Protein AF-A0A969U781-F1 (afdb_monomer_lite)

Structure (mmCIF, N/CA/C/O backbone):
data_AF-A0A969U781-F1
#
_entry.id   AF-A0A969U781-F1
#
loop_
_atom_site.group_PDB
_atom_site.id
_atom_site.type_symbol
_atom_site.label_atom_id
_atom_site.label_alt_id
_atom_site.label_comp_id
_atom_site.label_asym_id
_atom_site.label_entity_id
_atom_site.label_seq_id
_atom_site.pdbx_PDB_ins_code
_atom_site.Cartn_x
_atom_site.Cartn_y
_atom_site.Cartn_z
_atom_site.occupancy
_atom_site.B_iso_or_equiv
_atom_site.auth_seq_id
_atom_site.auth_comp_id
_atom_site.auth_asym_id
_atom_site.auth_atom_id
_atom_site.pdbx_PDB_model_num
ATOM 1 N N . MET A 1 1 ? 10.958 -5.956 13.898 1.00 68.81 1 MET A N 1
ATOM 2 C CA . MET A 1 1 ? 10.364 -6.323 12.586 1.00 68.81 1 MET A CA 1
ATOM 3 C C . MET A 1 1 ? 9.211 -5.415 12.173 1.00 68.81 1 MET A C 1
ATOM 5 O O . MET A 1 1 ? 9.336 -4.796 11.129 1.00 68.81 1 MET A O 1
ATOM 9 N N . LYS A 1 2 ? 8.145 -5.254 12.978 1.00 84.44 2 LYS A N 1
ATOM 10 C CA . LYS A 1 2 ? 7.013 -4.346 12.673 1.00 84.44 2 LYS A CA 1
ATOM 11 C C . LYS A 1 2 ? 7.457 -2.948 12.215 1.00 84.44 2 LYS A C 1
ATOM 13 O O . LYS A 1 2 ? 7.058 -2.512 11.149 1.00 84.44 2 LYS A O 1
ATOM 18 N N . GLN A 1 3 ? 8.368 -2.315 12.956 1.00 88.31 3 GLN A N 1
ATOM 19 C CA . GLN A 1 3 ? 8.895 -0.983 12.632 1.00 88.31 3 GLN A CA 1
ATOM 20 C C . GLN A 1 3 ? 9.624 -0.900 11.277 1.00 88.31 3 GLN A C 1
ATOM 22 O O . GLN A 1 3 ? 9.548 0.128 10.620 1.00 88.31 3 GLN A O 1
ATOM 27 N N . LEU A 1 4 ? 10.279 -1.980 10.828 1.00 90.00 4 LEU A N 1
ATOM 28 C CA . LEU A 1 4 ? 10.967 -2.036 9.525 1.00 90.00 4 LEU A CA 1
ATOM 29 C C . LEU A 1 4 ? 9.991 -2.184 8.345 1.00 90.00 4 LEU A C 1
ATOM 31 O O . LEU A 1 4 ? 10.346 -1.917 7.196 1.00 90.00 4 LEU A O 1
ATOM 35 N N . LEU A 1 5 ? 8.776 -2.658 8.628 1.00 94.19 5 LEU A N 1
ATOM 36 C CA . LEU A 1 5 ? 7.710 -2.861 7.651 1.00 94.19 5 LEU A CA 1
ATOM 37 C C . LEU A 1 5 ? 6.679 -1.729 7.664 1.00 94.19 5 LEU A C 1
ATOM 39 O O . LEU A 1 5 ? 5.893 -1.629 6.727 1.00 94.19 5 LEU A O 1
ATOM 43 N N . THR A 1 6 ? 6.684 -0.870 8.687 1.00 95.56 6 THR A N 1
ATOM 44 C CA . THR A 1 6 ? 5.800 0.294 8.753 1.00 95.56 6 THR A CA 1
ATOM 45 C C . THR A 1 6 ? 6.117 1.270 7.623 1.00 95.56 6 THR A C 1
ATOM 47 O O . THR A 1 6 ? 7.254 1.715 7.464 1.00 95.56 6 THR A O 1
ATOM 50 N N . ARG A 1 7 ? 5.091 1.636 6.859 1.00 94.62 7 ARG A N 1
ATOM 51 C CA . ARG A 1 7 ? 5.128 2.651 5.809 1.00 94.62 7 ARG A CA 1
ATOM 52 C C . ARG A 1 7 ? 4.236 3.804 6.224 1.00 94.62 7 ARG A C 1
ATOM 54 O O . ARG A 1 7 ? 3.036 3.611 6.404 1.00 94.62 7 ARG A O 1
ATOM 61 N N . ASN A 1 8 ? 4.832 4.982 6.365 1.00 93.88 8 ASN A N 1
ATOM 62 C CA . ASN A 1 8 ? 4.081 6.220 6.507 1.00 93.88 8 ASN A CA 1
ATOM 63 C C . ASN A 1 8 ? 3.572 6.619 5.127 1.00 93.88 8 ASN A C 1
ATOM 65 O O . ASN A 1 8 ? 4.364 6.930 4.242 1.00 93.88 8 ASN A O 1
ATOM 69 N N . ILE A 1 9 ? 2.254 6.570 4.959 1.00 94.81 9 ILE A N 1
ATOM 70 C CA . ILE A 1 9 ? 1.585 6.826 3.680 1.00 94.81 9 ILE A CA 1
ATOM 71 C C . ILE A 1 9 ? 1.086 8.270 3.574 1.00 94.81 9 ILE A C 1
ATOM 73 O O . ILE A 1 9 ? 0.375 8.611 2.635 1.00 94.81 9 ILE A O 1
ATOM 77 N N . SER A 1 10 ? 1.464 9.146 4.512 1.00 92.88 10 SER A N 1
ATOM 78 C CA . SER A 1 10 ? 1.187 10.574 4.397 1.00 92.88 10 SER A CA 1
ATOM 79 C C . SER A 1 10 ? 1.875 11.140 3.150 1.00 92.88 10 SER A C 1
ATOM 81 O O . SER A 1 10 ? 3.110 11.069 3.066 1.00 92.88 10 SER A O 1
ATOM 83 N N . PRO A 1 11 ? 1.132 11.778 2.224 1.00 91.44 11 PRO A N 1
ATOM 84 C CA . PRO A 1 11 ? 1.701 12.411 1.035 1.00 91.44 11 PRO A CA 1
ATOM 85 C C . PRO A 1 11 ? 2.833 13.393 1.355 1.00 91.44 11 PRO A C 1
ATOM 87 O O . PRO A 1 11 ? 3.799 13.517 0.607 1.00 91.44 11 PRO A O 1
ATOM 90 N N . SER A 1 12 ? 2.735 14.085 2.497 1.00 91.88 12 SER A N 1
ATOM 91 C CA . SER A 1 12 ? 3.729 15.063 2.950 1.00 91.88 12 SER A CA 1
ATOM 92 C C . SER A 1 12 ? 5.040 14.437 3.435 1.00 91.88 12 SER A C 1
ATOM 94 O O . SER A 1 12 ? 6.030 15.161 3.575 1.00 91.88 12 SER A O 1
ATOM 96 N N . PHE A 1 13 ? 5.045 13.124 3.687 1.00 91.44 13 PHE A N 1
ATOM 97 C CA . PHE A 1 13 ? 6.194 12.356 4.148 1.00 91.44 13 PHE A CA 1
ATOM 98 C C . PHE A 1 13 ? 6.801 11.516 3.022 1.00 91.44 13 PHE A C 1
ATOM 100 O O . PHE A 1 13 ? 7.972 11.716 2.695 1.00 91.44 13 PHE A O 1
ATOM 107 N N . TRP A 1 14 ? 6.033 10.596 2.421 1.00 90.62 14 TRP A N 1
ATOM 108 C CA . TRP A 1 14 ? 6.605 9.576 1.531 1.00 90.62 14 TRP A CA 1
ATOM 109 C C . TRP A 1 14 ? 7.117 10.154 0.211 1.00 90.62 14 TRP A C 1
ATOM 111 O O . TRP A 1 14 ? 8.133 9.681 -0.288 1.00 90.62 14 TRP A O 1
ATOM 121 N N . ARG A 1 15 ? 6.494 11.225 -0.303 1.00 90.94 15 ARG A N 1
ATOM 122 C CA . ARG A 1 15 ? 6.931 11.923 -1.530 1.00 90.94 15 ARG A CA 1
ATOM 123 C C . ARG A 1 15 ? 8.241 12.692 -1.361 1.00 90.94 15 ARG A C 1
ATOM 125 O O . ARG A 1 15 ? 8.844 13.100 -2.343 1.00 90.94 15 ARG A O 1
ATOM 132 N N . LYS A 1 16 ? 8.662 12.926 -0.114 1.00 88.94 16 LYS A N 1
ATOM 133 C CA . LYS A 1 16 ? 9.945 13.560 0.223 1.00 88.94 16 LYS A CA 1
ATOM 134 C C . LYS A 1 16 ? 11.031 12.542 0.546 1.00 88.94 16 LYS A C 1
ATOM 136 O O . LYS A 1 16 ? 12.173 12.938 0.759 1.00 88.94 16 LYS A O 1
ATOM 141 N N . GLN A 1 17 ? 10.680 11.259 0.655 1.00 81.75 17 GLN A N 1
ATOM 142 C CA . GLN A 1 17 ? 11.682 10.235 0.892 1.00 81.75 17 GLN A CA 1
ATOM 143 C C . GLN A 1 17 ? 12.445 10.008 -0.411 1.00 81.75 17 GLN A C 1
ATOM 145 O O . GLN A 1 17 ? 11.804 9.831 -1.450 1.00 81.75 17 GLN A O 1
ATOM 150 N N . PRO A 1 18 ? 13.787 10.004 -0.380 1.00 69.50 18 PRO A N 1
ATOM 151 C CA . PRO A 1 18 ? 14.536 9.537 -1.531 1.00 69.50 18 PRO A CA 1
ATOM 152 C C . PRO A 1 18 ? 14.101 8.093 -1.827 1.00 69.50 18 PRO A C 1
ATOM 154 O O . PRO A 1 18 ? 13.891 7.324 -0.877 1.00 69.50 18 PRO A O 1
ATOM 157 N N . PRO A 1 19 ? 13.940 7.706 -3.103 1.0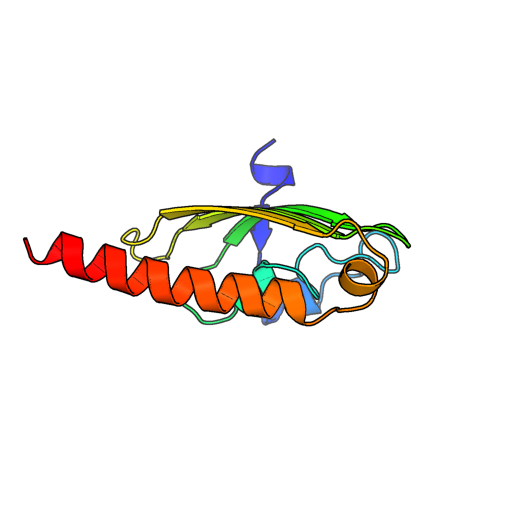0 63.91 19 PRO A N 1
ATOM 158 C CA . PRO A 1 19 ? 13.738 6.305 -3.443 1.00 63.91 19 PRO A CA 1
ATOM 159 C C . PRO A 1 19 ? 14.882 5.489 -2.821 1.00 63.91 19 PRO A C 1
ATOM 161 O O . PRO A 1 19 ? 16.056 5.856 -2.911 1.00 63.91 19 PRO A O 1
ATOM 164 N N . ASN A 1 20 ? 14.532 4.427 -2.097 1.00 54.62 20 ASN A N 1
ATOM 165 C CA . ASN A 1 20 ? 15.471 3.609 -1.339 1.00 54.62 20 ASN A CA 1
ATOM 166 C C . ASN A 1 20 ? 15.240 2.116 -1.645 1.00 54.62 20 ASN A C 1
ATOM 168 O O . ASN A 1 20 ? 14.345 1.518 -1.031 1.00 54.62 20 ASN A O 1
ATOM 172 N N . PRO A 1 21 ? 16.035 1.477 -2.540 1.00 60.84 21 PRO A N 1
ATOM 173 C CA . PRO A 1 21 ? 17.121 2.005 -3.403 1.00 60.84 21 PRO A CA 1
ATOM 174 C C . PRO A 1 21 ? 16.650 3.017 -4.466 1.00 60.84 21 PRO A C 1
ATOM 176 O O . PRO A 1 21 ? 15.453 3.229 -4.585 1.00 60.84 21 PRO A O 1
ATOM 179 N N . ILE A 1 22 ? 17.582 3.601 -5.239 1.00 62.69 22 ILE A N 1
ATOM 180 C CA . ILE A 1 22 ? 17.434 4.764 -6.156 1.00 62.69 22 ILE A CA 1
ATOM 181 C C . ILE A 1 22 ? 16.193 4.796 -7.081 1.00 62.69 22 ILE A C 1
ATOM 183 O O . ILE A 1 22 ? 15.823 5.878 -7.520 1.00 62.69 22 ILE A O 1
ATOM 187 N N . ASP A 1 23 ? 15.481 3.680 -7.272 1.00 70.94 23 ASP A N 1
ATOM 188 C CA . ASP A 1 23 ? 14.2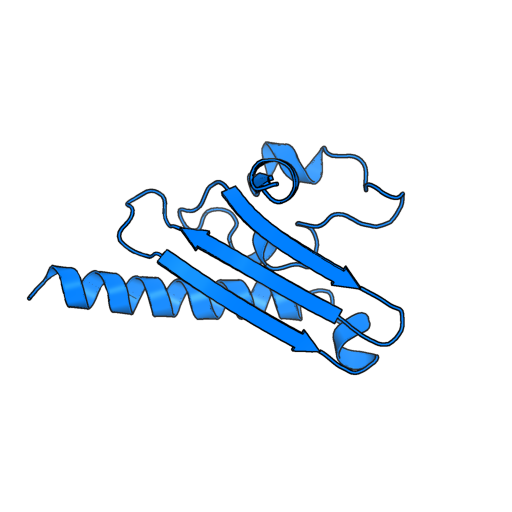53 3.585 -8.081 1.00 70.94 23 ASP A CA 1
ATOM 189 C C . ASP A 1 23 ? 13.066 2.891 -7.376 1.00 70.94 23 ASP A C 1
ATOM 191 O O . ASP A 1 23 ? 12.080 2.516 -8.014 1.00 70.94 23 ASP A O 1
ATOM 195 N N . PHE A 1 24 ? 13.142 2.662 -6.062 1.00 85.75 24 PHE A N 1
ATOM 196 C CA . PHE A 1 24 ? 12.126 1.927 -5.311 1.00 85.75 24 PHE A CA 1
ATOM 197 C C . PHE A 1 24 ? 11.644 2.697 -4.085 1.00 85.75 24 PHE A C 1
ATOM 199 O O . PHE A 1 24 ? 12.370 2.895 -3.111 1.00 85.75 24 PHE A O 1
ATOM 206 N N . ASN A 1 25 ? 10.365 3.057 -4.096 1.00 91.19 25 ASN A N 1
ATOM 207 C CA . ASN A 1 25 ? 9.648 3.513 -2.918 1.00 91.19 25 ASN A CA 1
ATOM 208 C C . ASN A 1 25 ? 8.509 2.516 -2.625 1.00 91.19 25 ASN A C 1
ATOM 210 O O . ASN A 1 25 ? 7.662 2.294 -3.484 1.00 91.19 25 ASN A O 1
ATOM 214 N N . PRO A 1 26 ? 8.457 1.904 -1.428 1.00 92.25 26 PRO A N 1
ATOM 215 C CA . PRO A 1 26 ? 7.446 0.900 -1.089 1.00 92.25 26 PRO A CA 1
ATOM 216 C C . PRO A 1 26 ? 6.031 1.472 -0.883 1.00 92.25 26 PRO A C 1
ATOM 218 O O . PRO A 1 26 ? 5.127 0.717 -0.538 1.00 92.25 26 PRO A O 1
ATOM 221 N N . VAL A 1 27 ? 5.839 2.787 -1.030 1.00 95.00 27 VAL A N 1
ATOM 222 C CA . VAL A 1 27 ? 4.522 3.444 -1.064 1.00 95.00 27 VAL A CA 1
ATOM 223 C C . VAL A 1 27 ? 4.122 3.790 -2.498 1.00 95.00 27 VAL A C 1
ATOM 225 O O . VAL A 1 27 ? 2.987 3.519 -2.885 1.00 95.00 27 VAL A O 1
ATOM 228 N N . GLU A 1 28 ? 5.051 4.349 -3.276 1.00 94.62 28 GLU A N 1
ATOM 229 C CA . GLU A 1 28 ? 4.826 4.758 -4.665 1.00 94.62 28 GLU A CA 1
ATOM 230 C C . GLU A 1 28 ? 4.467 3.557 -5.540 1.00 94.62 28 GLU A C 1
ATOM 232 O O . GLU A 1 28 ? 5.196 2.568 -5.599 1.00 94.62 28 GLU A O 1
ATOM 237 N N . SER A 1 29 ? 3.365 3.643 -6.276 1.00 95.12 29 SER A N 1
ATOM 238 C CA . SER A 1 29 ? 2.797 2.600 -7.134 1.00 95.12 29 SER A CA 1
ATOM 239 C C . SER A 1 29 ? 2.428 1.294 -6.413 1.00 95.12 29 SER A C 1
ATOM 241 O O . SER A 1 29 ? 2.254 0.247 -7.038 1.00 95.12 29 SER A O 1
ATOM 243 N N . PHE A 1 30 ? 2.279 1.349 -5.090 1.00 97.25 30 PHE A N 1
ATOM 244 C CA . PHE A 1 30 ? 1.911 0.236 -4.213 1.00 97.25 30 PHE A CA 1
ATOM 245 C C . PHE A 1 30 ? 0.629 0.554 -3.431 1.00 97.25 30 PHE A C 1
ATOM 247 O O . PHE A 1 30 ? -0.044 1.560 -3.669 1.00 97.25 30 PHE A O 1
ATOM 254 N N . PHE A 1 31 ? 0.235 -0.319 -2.505 1.00 98.25 31 PHE A N 1
ATOM 255 C CA . PHE A 1 31 ? -1.015 -0.180 -1.763 1.00 98.25 31 PHE A CA 1
ATOM 256 C C . PHE A 1 31 ? -1.115 1.140 -1.006 1.00 98.25 31 PHE A C 1
ATOM 258 O O . PHE A 1 31 ? -2.211 1.693 -0.929 1.00 98.25 31 PHE A O 1
ATOM 265 N N . GLY A 1 32 ? -0.003 1.643 -0.462 1.00 97.06 32 GLY A N 1
ATOM 266 C CA . GLY A 1 32 ? 0.016 2.863 0.341 1.00 97.06 32 GLY A CA 1
ATOM 267 C C . GLY A 1 32 ? -0.443 4.111 -0.416 1.00 97.06 32 GLY A C 1
ATOM 268 O O . GLY A 1 32 ? -1.213 4.892 0.138 1.00 97.06 32 GLY A O 1
ATOM 269 N N . GLU A 1 33 ? -0.057 4.266 -1.686 1.00 97.00 33 GLU A N 1
ATOM 270 C CA . GLU A 1 33 ? -0.500 5.384 -2.532 1.00 97.00 33 GLU A CA 1
ATOM 271 C C . GLU A 1 33 ? -2.025 5.382 -2.734 1.00 97.00 33 GLU A C 1
ATOM 273 O O . GLU A 1 33 ? -2.679 6.420 -2.652 1.00 97.00 33 GLU A O 1
ATOM 278 N N . GLY A 1 34 ? -2.625 4.203 -2.916 1.00 97.44 34 GLY A N 1
ATOM 279 C CA . GLY A 1 34 ? -4.076 4.066 -3.080 1.00 97.44 34 GLY A CA 1
ATOM 280 C C . GLY A 1 34 ? -4.893 4.452 -1.841 1.00 97.44 34 GLY A C 1
ATOM 281 O O . GLY A 1 34 ? -6.095 4.709 -1.951 1.00 97.44 34 GLY A O 1
ATOM 282 N N . LEU A 1 35 ? -4.254 4.488 -0.669 1.00 97.00 35 LEU A N 1
ATOM 283 C CA . LEU A 1 35 ? -4.885 4.724 0.632 1.00 97.00 35 LEU A CA 1
ATOM 284 C C . LEU A 1 35 ? -4.723 6.156 1.146 1.00 97.00 35 LEU A C 1
ATOM 286 O O . LEU A 1 35 ? -5.264 6.494 2.205 1.00 97.00 35 LEU A O 1
ATOM 290 N N . GLU A 1 36 ? -4.006 7.005 0.411 1.00 92.88 36 GLU A N 1
ATOM 291 C CA . GLU A 1 36 ? -3.821 8.405 0.766 1.00 92.88 36 GLU A CA 1
ATOM 292 C C . GLU A 1 36 ? -5.161 9.093 1.056 1.00 92.88 36 GLU A C 1
ATOM 294 O O . GLU A 1 36 ? -6.108 9.038 0.269 1.00 92.88 36 GLU A O 1
ATOM 299 N N . ASN A 1 37 ? -5.231 9.784 2.195 1.00 88.56 37 ASN A N 1
ATOM 300 C CA . ASN A 1 37 ? -6.397 10.562 2.625 1.00 88.56 37 ASN A CA 1
ATOM 301 C C . ASN A 1 37 ? -7.693 9.750 2.845 1.00 88.56 37 ASN A C 1
ATOM 303 O O . ASN A 1 37 ? -8.743 10.348 3.063 1.00 88.56 37 ASN A O 1
ATOM 307 N N . LEU A 1 38 ? -7.648 8.410 2.862 1.00 91.81 38 LEU A N 1
ATOM 308 C CA . LEU A 1 38 ? -8.832 7.561 3.095 1.00 91.81 38 LEU A CA 1
ATOM 309 C C . LEU A 1 38 ? -9.059 7.198 4.574 1.00 91.81 38 LEU A C 1
ATOM 311 O O . LEU A 1 38 ? -9.934 6.400 4.906 1.00 91.81 38 LEU A O 1
ATOM 315 N N . GLY A 1 39 ? -8.296 7.789 5.493 1.00 89.56 39 GLY A N 1
ATOM 316 C CA . GLY A 1 39 ? -8.450 7.532 6.927 1.00 89.56 39 GLY A CA 1
ATOM 317 C C . GLY A 1 39 ? -7.579 6.393 7.452 1.00 89.56 39 GLY A C 1
ATOM 318 O O . GLY A 1 39 ? -7.920 5.788 8.462 1.00 89.56 39 GLY A O 1
ATOM 319 N N . THR A 1 40 ? -6.435 6.140 6.818 1.00 90.06 40 THR A N 1
ATOM 320 C CA . THR A 1 40 ? -5.301 5.406 7.395 1.00 90.06 40 THR A CA 1
ATOM 321 C C . THR A 1 40 ? -4.036 6.268 7.289 1.00 90.06 40 THR A C 1
ATOM 323 O O . THR A 1 40 ? -3.947 7.144 6.431 1.00 90.06 40 THR A O 1
ATOM 326 N N . GLU A 1 41 ? -3.109 6.117 8.233 1.00 83.69 41 GLU A N 1
ATOM 327 C CA . GLU A 1 41 ? -1.892 6.946 8.349 1.00 83.69 41 GLU A CA 1
ATOM 328 C C . GLU A 1 41 ? -0.616 6.138 8.107 1.00 83.69 41 GLU A C 1
ATOM 330 O O . GLU A 1 41 ? 0.361 6.644 7.554 1.00 83.69 41 GLU A O 1
ATOM 335 N N . ASN A 1 42 ? -0.637 4.866 8.508 1.00 92.94 42 ASN A N 1
ATOM 336 C CA . ASN A 1 42 ? 0.463 3.936 8.342 1.00 92.94 42 ASN A CA 1
ATOM 337 C C . ASN A 1 42 ? -0.078 2.554 7.979 1.00 92.94 42 ASN A C 1
ATOM 339 O O . ASN A 1 42 ? -1.091 2.119 8.529 1.00 92.94 42 ASN A O 1
ATOM 343 N N . ILE A 1 43 ? 0.659 1.839 7.134 1.00 96.56 43 ILE A N 1
ATOM 344 C CA . ILE A 1 43 ? 0.435 0.415 6.860 1.00 96.56 43 ILE A CA 1
ATOM 345 C C . ILE A 1 43 ? 1.679 -0.383 7.240 1.00 96.56 43 ILE A C 1
ATOM 347 O O . ILE A 1 43 ? 2.783 0.158 7.270 1.00 96.56 43 ILE A O 1
ATOM 351 N N . ILE A 1 44 ? 1.526 -1.670 7.532 1.00 97.38 44 ILE A N 1
ATOM 352 C CA . ILE A 1 44 ? 2.666 -2.578 7.710 1.00 97.38 44 ILE A CA 1
ATOM 353 C C . ILE A 1 44 ? 2.752 -3.395 6.430 1.00 97.38 44 ILE A C 1
ATOM 355 O O . ILE A 1 44 ? 1.923 -4.283 6.246 1.00 97.38 44 ILE A O 1
ATOM 359 N N . SER A 1 45 ? 3.705 -3.092 5.544 1.00 97.44 45 SER A N 1
ATOM 360 C CA . SER A 1 45 ? 3.772 -3.736 4.230 1.00 97.44 45 SER A CA 1
ATOM 361 C C . SER A 1 45 ? 5.158 -4.208 3.810 1.00 97.44 45 SER A C 1
ATOM 363 O O . SER A 1 45 ? 6.208 -3.664 4.196 1.00 97.44 45 SER A O 1
ATOM 365 N N . LYS A 1 46 ? 5.135 -5.249 2.974 1.00 96.31 46 LYS A N 1
ATOM 366 C CA . LYS A 1 46 ? 6.281 -5.746 2.225 1.00 96.31 46 LYS A CA 1
ATOM 367 C C . LYS A 1 46 ? 5.930 -5.799 0.740 1.00 96.31 46 LYS A C 1
ATOM 369 O O . LYS A 1 46 ? 5.310 -6.750 0.273 1.00 96.31 46 LYS A O 1
ATOM 374 N N . ALA A 1 47 ? 6.390 -4.787 0.014 1.00 95.94 47 ALA A N 1
ATOM 375 C CA . ALA A 1 47 ? 6.366 -4.754 -1.440 1.00 95.94 47 ALA A CA 1
ATOM 376 C C . ALA A 1 47 ? 7.513 -5.592 -2.039 1.00 95.94 47 ALA A C 1
ATOM 378 O O . ALA A 1 47 ? 8.591 -5.743 -1.439 1.00 95.94 47 ALA A O 1
ATOM 379 N N . GLY A 1 48 ? 7.262 -6.146 -3.220 1.00 95.31 48 GLY A N 1
ATOM 380 C CA . GLY A 1 48 ? 8.218 -6.855 -4.058 1.00 95.31 48 GLY A CA 1
ATOM 381 C C . GLY A 1 48 ? 7.967 -6.529 -5.526 1.00 95.31 48 GLY A C 1
ATOM 382 O O . GLY A 1 48 ? 6.822 -6.470 -5.973 1.00 95.31 48 GLY A O 1
ATOM 383 N N . TRP A 1 49 ? 9.047 -6.277 -6.257 1.00 94.69 49 TRP A N 1
ATOM 384 C CA . TRP A 1 49 ? 8.999 -5.853 -7.650 1.00 94.69 49 TRP A CA 1
ATOM 385 C C . TRP A 1 49 ? 10.209 -6.406 -8.391 1.00 94.69 49 TRP A C 1
ATOM 387 O O . TRP A 1 49 ? 11.340 -6.271 -7.922 1.00 94.69 49 TRP A O 1
ATOM 397 N N . THR A 1 50 ? 9.960 -7.043 -9.527 1.00 94.00 50 THR A N 1
ATOM 398 C CA . THR A 1 50 ? 10.974 -7.482 -10.488 1.00 94.00 50 THR A CA 1
ATOM 399 C C . THR A 1 50 ? 10.561 -7.024 -11.891 1.00 94.00 50 THR A C 1
ATOM 401 O O . THR A 1 50 ? 9.504 -6.417 -12.063 1.00 94.00 50 THR A O 1
ATOM 404 N N . SER A 1 51 ? 11.359 -7.315 -12.919 1.00 92.94 51 SER A N 1
ATOM 405 C CA . SER A 1 51 ? 10.960 -7.049 -14.310 1.00 92.94 51 SER A CA 1
ATOM 406 C C . SER A 1 51 ? 9.753 -7.879 -14.768 1.00 92.94 51 SER A C 1
ATOM 408 O O . SER A 1 51 ? 9.077 -7.485 -15.717 1.00 92.94 51 SER A O 1
ATOM 410 N N . THR A 1 52 ? 9.466 -8.999 -14.100 1.00 96.25 52 THR A N 1
ATOM 411 C CA . THR A 1 52 ? 8.451 -9.981 -14.512 1.00 96.25 52 THR A CA 1
ATOM 412 C C . THR A 1 52 ? 7.346 -10.197 -13.483 1.00 96.25 52 THR A C 1
ATOM 414 O O . THR A 1 52 ? 6.385 -10.899 -13.778 1.00 96.25 52 THR A O 1
ATOM 417 N N . SER A 1 53 ? 7.440 -9.595 -12.295 1.00 96.12 53 SER A N 1
ATOM 418 C CA . SER A 1 53 ? 6.456 -9.772 -11.229 1.00 96.12 53 SER A CA 1
ATOM 419 C C . SER A 1 53 ? 6.257 -8.515 -10.388 1.00 96.12 53 SER A C 1
ATOM 421 O O . SER A 1 53 ? 7.153 -7.676 -10.235 1.00 96.12 53 SER A O 1
ATOM 423 N N . ARG A 1 54 ? 5.082 -8.427 -9.767 1.00 95.88 54 ARG A N 1
ATOM 424 C CA . ARG A 1 54 ? 4.759 -7.426 -8.754 1.00 95.88 54 ARG A CA 1
ATOM 425 C C . ARG A 1 54 ? 3.917 -8.043 -7.653 1.00 95.88 54 ARG A C 1
ATOM 427 O O . ARG A 1 54 ? 2.951 -8.745 -7.931 1.00 95.88 54 ARG A O 1
ATOM 434 N N . GLN A 1 55 ? 4.254 -7.772 -6.400 1.00 97.62 55 GLN A N 1
ATOM 435 C CA . GLN A 1 55 ? 3.540 -8.339 -5.266 1.00 97.62 55 GLN A CA 1
ATOM 436 C C . GLN A 1 55 ? 3.607 -7.432 -4.045 1.00 97.62 55 GLN A C 1
ATOM 438 O O . GLN A 1 55 ? 4.583 -6.712 -3.831 1.00 97.62 55 GLN A O 1
ATOM 443 N N . GLU A 1 56 ? 2.581 -7.502 -3.209 1.00 98.25 56 GLU A N 1
ATOM 444 C CA . GLU A 1 56 ? 2.576 -6.820 -1.924 1.00 98.25 56 GLU A CA 1
ATOM 445 C C . GLU A 1 56 ? 1.664 -7.540 -0.936 1.00 98.25 56 GLU A C 1
ATOM 447 O O . GLU A 1 56 ? 0.577 -8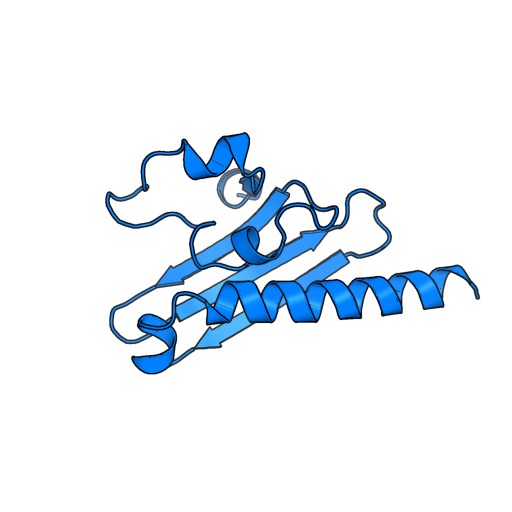.016 -1.274 1.00 98.25 56 GLU A O 1
ATOM 452 N N . VAL A 1 57 ? 2.131 -7.597 0.308 1.00 98.50 57 VAL A N 1
ATOM 453 C CA . VAL A 1 57 ? 1.327 -7.953 1.474 1.00 98.50 57 VAL A CA 1
ATOM 454 C C . VAL A 1 57 ? 1.310 -6.754 2.404 1.00 98.50 57 VAL A C 1
ATOM 456 O O . VAL A 1 57 ? 2.377 -6.222 2.726 1.00 98.50 57 VAL A O 1
ATOM 459 N N . ALA A 1 58 ? 0.126 -6.358 2.865 1.00 98.31 58 ALA A N 1
ATOM 460 C CA . ALA A 1 58 ? -0.027 -5.307 3.856 1.00 98.31 58 ALA A CA 1
ATOM 461 C C . ALA A 1 58 ? -1.069 -5.659 4.916 1.00 98.31 58 ALA A C 1
ATOM 463 O O . ALA A 1 58 ? -2.145 -6.160 4.601 1.00 98.31 58 ALA A O 1
ATOM 464 N N . TYR A 1 59 ? -0.766 -5.318 6.165 1.00 97.88 59 TYR A N 1
ATOM 465 C CA . TYR A 1 59 ? -1.763 -5.14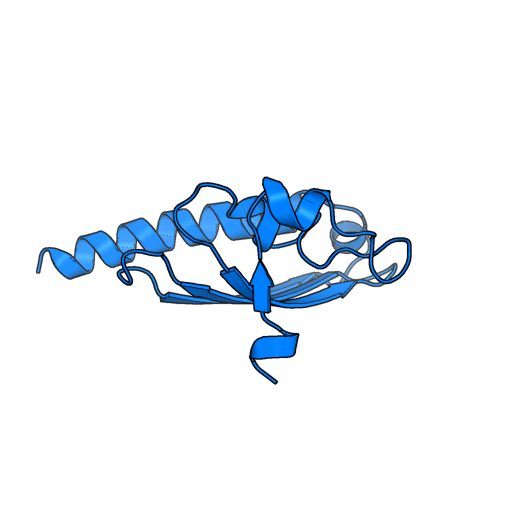1 7.214 1.00 97.88 59 TYR A CA 1
ATOM 466 C C . TYR A 1 59 ? -2.189 -3.669 7.244 1.00 97.88 59 TYR A C 1
ATOM 468 O O . TYR A 1 59 ? -1.344 -2.768 7.335 1.00 97.88 59 TYR A O 1
ATOM 476 N N . ILE A 1 60 ? -3.498 -3.441 7.148 1.00 97.69 60 ILE A N 1
ATOM 477 C CA . ILE A 1 60 ? -4.125 -2.129 6.988 1.00 97.69 60 ILE A CA 1
ATOM 478 C C . ILE A 1 60 ? -5.136 -1.934 8.112 1.00 97.69 60 ILE A C 1
ATOM 480 O O . ILE A 1 60 ? -5.973 -2.799 8.368 1.00 97.69 60 ILE A O 1
ATOM 484 N N . LYS A 1 61 ? -5.065 -0.770 8.760 1.00 95.56 61 LYS A N 1
ATOM 485 C CA . LYS A 1 61 ? -5.982 -0.364 9.823 1.00 95.56 61 LYS A CA 1
ATOM 486 C C . LYS A 1 61 ? -6.436 1.079 9.614 1.00 95.56 61 LYS A C 1
ATOM 488 O O . LYS A 1 61 ? -5.605 1.953 9.348 1.00 95.56 61 LYS A O 1
ATOM 493 N N . SER A 1 62 ? -7.737 1.331 9.726 1.00 94.31 62 SER A N 1
ATOM 494 C CA . SER A 1 62 ? -8.295 2.685 9.729 1.00 94.31 62 SER A CA 1
ATOM 495 C C . SER A 1 62 ? -8.022 3.393 11.060 1.00 94.31 62 SER A C 1
ATOM 497 O O . SER A 1 62 ? -7.918 2.759 12.111 1.00 94.31 62 SER A O 1
ATOM 499 N N . LYS A 1 63 ? -7.921 4.726 11.040 1.00 92.00 63 LYS A N 1
ATOM 500 C CA . LYS A 1 63 ? -7.679 5.555 12.237 1.00 92.00 63 LYS A CA 1
ATOM 501 C C . LYS A 1 63 ? -8.754 5.375 13.308 1.00 92.00 63 LYS A C 1
ATOM 503 O O . LYS A 1 63 ? -8.443 5.419 14.490 1.00 92.00 63 LYS A O 1
ATOM 508 N N . ASP A 1 64 ? -10.001 5.166 12.890 1.00 91.12 64 ASP A N 1
ATOM 509 C CA . ASP A 1 64 ? -11.137 4.924 13.786 1.00 91.12 64 ASP A CA 1
ATOM 510 C C . ASP A 1 64 ? -11.193 3.484 14.330 1.00 91.12 64 ASP A C 1
ATOM 512 O O . ASP A 1 64 ? -12.056 3.170 15.144 1.00 91.12 64 ASP A O 1
ATOM 516 N N . GLY A 1 65 ? -10.296 2.601 13.876 1.00 90.06 65 GLY A N 1
ATOM 517 C CA . GLY A 1 65 ? -10.209 1.206 14.300 1.00 90.06 65 GLY A CA 1
ATOM 518 C C . GLY A 1 65 ? -11.348 0.300 13.825 1.00 90.06 65 GLY A C 1
ATOM 519 O O . GLY A 1 65 ? -11.326 -0.882 14.152 1.00 90.06 65 GLY A O 1
ATOM 520 N N . LYS A 1 66 ? -12.316 0.805 13.049 1.00 90.62 66 LYS A N 1
ATOM 521 C CA . LYS A 1 66 ? -13.478 0.026 12.579 1.00 90.62 66 LYS A CA 1
ATOM 522 C C . LYS A 1 66 ? -13.162 -0.896 11.406 1.00 90.62 66 LYS A C 1
ATOM 524 O O . LYS A 1 66 ? -13.946 -1.784 11.090 1.00 90.62 66 LYS A O 1
ATOM 529 N N . THR A 1 67 ? -12.048 -0.654 10.721 1.00 93.50 67 THR A N 1
ATOM 530 C CA . THR A 1 67 ? -11.597 -1.433 9.569 1.00 93.50 67 THR A CA 1
ATOM 531 C C . THR A 1 67 ? -10.176 -1.913 9.810 1.00 93.50 67 THR A C 1
ATOM 533 O O . THR A 1 67 ? -9.262 -1.107 9.981 1.00 93.50 67 THR A O 1
ATOM 536 N N . GLU A 1 68 ? -9.982 -3.228 9.806 1.00 95.81 68 GLU A N 1
ATOM 537 C CA . GLU A 1 68 ? -8.686 -3.862 10.031 1.00 95.81 68 GLU A CA 1
ATOM 538 C C . GLU A 1 68 ? -8.613 -5.169 9.240 1.00 95.81 68 GLU A C 1
ATOM 540 O O . GLU A 1 68 ? -9.492 -6.019 9.370 1.00 95.81 68 GLU A O 1
ATOM 545 N N . TYR A 1 69 ? -7.611 -5.311 8.372 1.00 97.44 69 TYR A N 1
ATOM 546 C CA . TYR A 1 69 ? -7.490 -6.474 7.494 1.00 97.44 69 TYR A CA 1
ATOM 547 C C . TYR A 1 69 ? -6.072 -6.649 6.944 1.00 97.44 69 TYR A C 1
ATOM 549 O O . TYR A 1 69 ? -5.229 -5.753 7.020 1.00 97.44 69 TYR A O 1
ATOM 557 N N . ILE A 1 70 ? -5.826 -7.824 6.364 1.00 98.38 70 ILE A N 1
ATOM 558 C CA . ILE A 1 70 ? -4.631 -8.115 5.572 1.00 98.38 70 ILE A CA 1
ATOM 559 C C . ILE A 1 70 ? -5.046 -8.183 4.102 1.00 98.38 70 ILE A C 1
ATOM 561 O O . ILE A 1 70 ? -6.027 -8.843 3.767 1.00 98.38 70 ILE A O 1
ATOM 565 N N . LEU A 1 71 ? -4.295 -7.510 3.233 1.00 98.62 71 LEU A N 1
ATOM 566 C CA . LEU A 1 71 ? -4.417 -7.621 1.783 1.00 98.62 71 LEU A CA 1
ATOM 567 C C . LEU A 1 71 ? -3.132 -8.209 1.210 1.00 98.62 71 LEU A C 1
ATOM 569 O O . LEU A 1 71 ? -2.031 -7.755 1.524 1.00 98.62 71 LEU A O 1
ATOM 573 N N . THR A 1 72 ? -3.292 -9.199 0.340 1.00 98.50 72 THR A N 1
ATOM 574 C CA . THR A 1 72 ? -2.206 -9.848 -0.387 1.00 98.50 72 THR A CA 1
ATOM 575 C C . THR A 1 72 ? -2.570 -9.923 -1.860 1.00 98.50 72 THR A C 1
ATOM 577 O O . THR A 1 72 ? -3.636 -10.429 -2.203 1.00 98.50 72 THR A O 1
ATOM 580 N N . VAL A 1 73 ? -1.682 -9.437 -2.725 1.00 98.44 73 VAL A N 1
ATOM 581 C CA . VAL A 1 73 ? -1.828 -9.528 -4.182 1.00 98.44 73 VAL A CA 1
ATOM 582 C C . VAL A 1 73 ? -0.515 -10.017 -4.780 1.00 98.44 73 VAL A C 1
ATOM 584 O O . VAL A 1 73 ? 0.547 -9.462 -4.488 1.00 98.44 73 VAL A O 1
ATOM 587 N N . PHE A 1 74 ? -0.606 -11.037 -5.633 1.00 97.81 74 PHE A N 1
ATOM 588 C CA . PHE A 1 74 ? 0.493 -11.547 -6.448 1.00 97.81 74 PHE A CA 1
ATOM 589 C C . PHE A 1 74 ? 0.166 -11.310 -7.922 1.00 97.81 74 PHE A C 1
ATOM 591 O O . PHE A 1 74 ? -0.861 -11.772 -8.414 1.00 97.81 74 PHE A O 1
ATOM 598 N N . GLY A 1 75 ? 1.031 -10.580 -8.613 1.00 96.56 75 GLY A N 1
ATOM 599 C CA . GLY A 1 75 ? 0.992 -10.368 -10.051 1.00 96.56 75 GLY A CA 1
ATOM 600 C C . GLY A 1 75 ? 2.204 -11.025 -10.695 1.00 96.56 75 GLY A C 1
ATOM 601 O O . GLY A 1 75 ? 3.313 -10.502 -10.602 1.00 96.56 75 GLY A O 1
ATOM 602 N N . ASP A 1 76 ? 1.990 -12.164 -11.345 1.00 94.56 76 ASP A N 1
ATOM 603 C CA . ASP A 1 76 ? 3.047 -12.993 -11.937 1.00 94.56 76 ASP A CA 1
ATOM 604 C C . ASP A 1 76 ? 3.093 -12.827 -13.464 1.00 94.56 76 ASP A C 1
ATOM 606 O O . ASP A 1 76 ? 2.804 -13.739 -14.234 1.00 94.56 76 ASP A O 1
ATOM 610 N N . SER A 1 77 ? 3.321 -11.591 -13.914 1.00 95.50 77 SER A N 1
ATOM 611 C CA . SER A 1 77 ? 3.575 -11.279 -15.323 1.00 95.50 77 SER A CA 1
ATOM 612 C C . SER A 1 77 ? 4.188 -9.889 -15.487 1.00 95.50 77 SER A C 1
ATOM 614 O O . SER A 1 77 ? 4.021 -9.002 -14.641 1.00 95.50 77 SER A O 1
ATOM 616 N N . GLU A 1 78 ? 4.819 -9.652 -16.639 1.00 95.44 78 GLU A N 1
ATOM 617 C CA . GLU A 1 78 ? 5.309 -8.320 -17.010 1.00 95.44 78 GLU A CA 1
ATOM 618 C C . GLU A 1 78 ? 4.201 -7.257 -17.029 1.00 95.44 78 GLU A C 1
ATOM 620 O O . GLU A 1 78 ? 4.472 -6.089 -16.755 1.00 95.44 78 GLU A O 1
ATOM 625 N N . GLY A 1 79 ? 2.955 -7.641 -17.338 1.00 96.75 79 GLY A N 1
ATOM 626 C CA . GLY A 1 79 ? 1.815 -6.723 -17.316 1.00 96.75 79 GLY A CA 1
ATOM 627 C C . GLY A 1 79 ? 1.605 -6.124 -15.924 1.00 96.75 79 GLY A C 1
ATOM 628 O O . GLY A 1 79 ? 1.463 -4.911 -15.788 1.00 96.75 79 GLY A O 1
ATOM 629 N N . TYR A 1 80 ? 1.702 -6.955 -14.883 1.00 95.75 80 TYR A N 1
ATOM 630 C CA . TYR A 1 80 ? 1.634 -6.508 -13.490 1.00 95.75 80 TYR A CA 1
ATOM 631 C C . TYR A 1 80 ? 2.866 -5.696 -13.071 1.00 95.75 80 TYR A C 1
ATOM 633 O O . TYR A 1 80 ? 2.740 -4.737 -12.312 1.00 95.75 80 TYR A O 1
ATOM 641 N N . ALA A 1 81 ? 4.057 -6.058 -13.559 1.00 94.38 81 ALA A N 1
ATOM 642 C CA . ALA A 1 81 ? 5.294 -5.335 -13.258 1.00 94.38 81 ALA A CA 1
ATOM 643 C C . ALA A 1 81 ? 5.317 -3.915 -13.852 1.00 94.38 81 ALA A C 1
ATOM 645 O O . ALA A 1 81 ? 5.846 -2.997 -13.223 1.00 94.38 81 ALA A O 1
ATOM 646 N N . LYS A 1 82 ? 4.747 -3.730 -15.051 1.00 95.50 82 LYS A N 1
ATOM 647 C CA . LYS A 1 82 ? 4.734 -2.452 -15.785 1.00 95.50 82 LYS A CA 1
ATOM 648 C C . LYS A 1 82 ? 3.589 -1.531 -15.360 1.00 95.50 82 LYS A C 1
ATOM 650 O O . LYS A 1 82 ? 3.738 -0.312 -15.441 1.00 95.50 82 LYS A O 1
ATOM 655 N N . ASP A 1 83 ? 2.473 -2.080 -14.883 1.00 96.38 83 ASP A N 1
ATOM 656 C CA . ASP A 1 83 ? 1.345 -1.279 -14.410 1.00 96.38 83 ASP A CA 1
ATOM 657 C C . ASP A 1 83 ? 1.597 -0.732 -12.995 1.00 96.38 83 ASP A C 1
ATOM 659 O O . ASP A 1 83 ? 1.494 -1.426 -11.981 1.00 96.38 83 ASP A O 1
ATOM 663 N N . LYS A 1 84 ? 1.933 0.558 -12.928 1.00 95.25 84 LYS A N 1
ATOM 664 C CA . LYS A 1 84 ? 2.145 1.294 -11.673 1.00 95.25 84 LYS A CA 1
ATOM 665 C C . LYS A 1 84 ? 0.849 1.739 -10.987 1.00 95.25 84 LYS A C 1
ATOM 667 O O . LYS A 1 84 ? 0.892 2.181 -9.846 1.00 95.25 84 LYS A O 1
ATOM 672 N N . THR A 1 85 ? -0.296 1.631 -11.653 1.00 97.38 85 THR A N 1
ATOM 673 C CA . THR A 1 85 ? -1.588 2.126 -11.152 1.00 97.38 85 THR A CA 1
ATOM 674 C C . THR A 1 85 ? -2.442 1.026 -10.533 1.00 97.38 85 THR A C 1
ATOM 676 O O . THR A 1 85 ? -3.282 1.294 -9.672 1.00 97.38 85 THR A O 1
ATOM 679 N N . LEU A 1 86 ? -2.209 -0.224 -10.934 1.00 97.69 86 LEU A N 1
ATOM 680 C CA . LEU A 1 86 ? -3.038 -1.356 -10.550 1.00 97.69 86 LEU A CA 1
ATOM 681 C C . LEU A 1 86 ? -3.070 -1.604 -9.036 1.00 97.69 86 LEU A C 1
ATOM 683 O O . LEU A 1 86 ? -4.147 -1.726 -8.460 1.00 97.69 86 LEU A O 1
ATOM 687 N N . PHE A 1 87 ? -1.914 -1.659 -8.375 1.00 98.25 87 PHE A N 1
ATOM 688 C CA . PHE A 1 87 ? -1.835 -1.916 -6.931 1.00 98.25 87 PHE A CA 1
ATOM 689 C C . PHE A 1 87 ? -2.497 -0.799 -6.098 1.00 98.25 87 PHE A C 1
ATOM 691 O O . PHE A 1 87 ? -3.320 -1.125 -5.234 1.00 98.25 87 PHE A O 1
ATOM 698 N N . PRO A 1 88 ? -2.247 0.499 -6.377 1.00 98.25 88 PRO A N 1
ATOM 699 C CA . PRO A 1 88 ? -3.007 1.59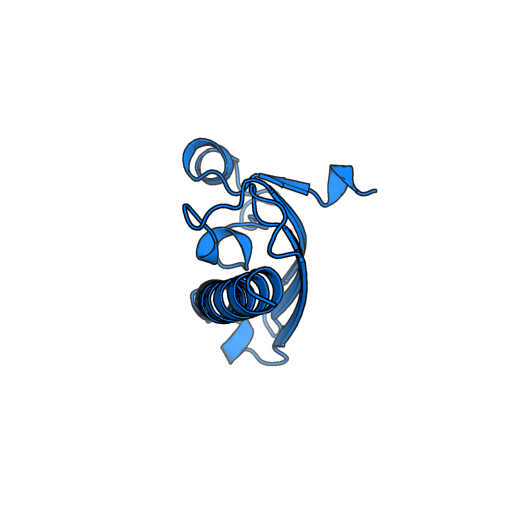4 -5.778 1.00 98.25 88 PRO A CA 1
ATOM 700 C C . PRO A 1 88 ? -4.523 1.453 -5.981 1.00 98.25 88 PRO A C 1
ATOM 702 O O . PRO A 1 88 ? -5.295 1.598 -5.029 1.00 98.25 88 PRO A O 1
ATOM 705 N N . HIS A 1 89 ? -4.971 1.118 -7.197 1.00 98.50 89 HIS A N 1
ATOM 706 C CA . HIS A 1 89 ? -6.393 0.940 -7.495 1.00 98.50 89 HIS A CA 1
ATOM 707 C C . HIS A 1 89 ? -7.024 -0.227 -6.731 1.00 98.50 89 HIS A C 1
ATOM 709 O O . HIS A 1 89 ? -8.089 -0.045 -6.136 1.00 98.50 89 HIS A O 1
ATOM 715 N N . ILE A 1 90 ? -6.371 -1.394 -6.696 1.00 98.56 90 ILE A N 1
ATOM 716 C CA . ILE A 1 90 ? -6.841 -2.558 -5.932 1.00 98.56 90 ILE A CA 1
ATOM 717 C C . ILE A 1 90 ? -6.968 -2.192 -4.452 1.00 98.56 90 ILE A C 1
ATOM 719 O O . ILE A 1 90 ? -8.021 -2.407 -3.853 1.00 98.56 90 ILE A O 1
ATOM 723 N N . SER A 1 91 ? -5.927 -1.586 -3.877 1.00 98.25 91 SER A N 1
ATOM 724 C CA . SER A 1 91 ? -5.903 -1.185 -2.468 1.00 98.25 91 SER A CA 1
ATOM 725 C C . SER A 1 91 ? -7.054 -0.238 -2.120 1.00 98.25 91 SER A C 1
ATOM 727 O O . SER A 1 91 ? -7.796 -0.474 -1.164 1.00 98.25 91 SER A O 1
ATOM 729 N N . LYS A 1 92 ? -7.278 0.787 -2.952 1.00 98.31 92 LYS A N 1
ATOM 730 C CA . LYS A 1 92 ? -8.375 1.751 -2.797 1.00 98.31 92 LYS A CA 1
ATOM 731 C C . LYS A 1 92 ? -9.751 1.095 -2.872 1.00 98.31 92 LYS A C 1
ATOM 733 O O . LYS A 1 92 ? -10.632 1.439 -2.082 1.00 98.31 92 LYS A O 1
ATOM 738 N N . LEU A 1 93 ? -9.951 0.192 -3.834 1.00 98.44 93 LEU A N 1
ATOM 739 C CA . LEU A 1 93 ? -11.211 -0.528 -4.011 1.00 98.44 93 LEU A CA 1
ATOM 740 C C . LEU A 1 93 ? -11.503 -1.391 -2.783 1.00 98.44 93 LEU A C 1
ATOM 742 O O . LEU A 1 93 ? -12.556 -1.234 -2.169 1.00 98.44 93 LEU A O 1
ATOM 746 N N . VAL A 1 94 ? -10.549 -2.234 -2.380 1.00 98.31 94 VAL A N 1
ATOM 747 C CA . VAL A 1 94 ? -10.706 -3.132 -1.229 1.00 98.31 94 VAL A CA 1
ATOM 748 C C . VAL A 1 94 ? -10.953 -2.339 0.050 1.00 98.31 94 VAL A C 1
ATOM 750 O O . VAL A 1 94 ? -11.875 -2.662 0.792 1.00 98.31 94 VAL A O 1
ATOM 753 N N . TYR A 1 95 ? -10.196 -1.269 0.298 1.00 97.69 95 TYR A N 1
ATOM 754 C CA . TYR A 1 95 ? -10.362 -0.454 1.502 1.00 97.69 95 TYR A CA 1
ATOM 755 C C . TYR A 1 95 ? -11.771 0.134 1.623 1.00 97.69 95 TYR A C 1
ATOM 757 O O . TYR A 1 95 ? -12.374 0.084 2.695 1.00 97.69 95 TYR A O 1
ATOM 765 N N . ARG A 1 96 ? -12.334 0.644 0.521 1.00 96.88 96 ARG A N 1
ATOM 766 C CA . ARG A 1 96 ? -13.705 1.176 0.500 1.00 96.88 96 ARG A CA 1
ATOM 767 C C . ARG A 1 96 ? -14.744 0.105 0.811 1.00 96.88 96 ARG A C 1
ATOM 769 O O . ARG A 1 96 ? -15.678 0.380 1.560 1.00 96.88 96 ARG A O 1
ATOM 776 N N . GLU A 1 97 ? -14.589 -1.098 0.267 1.00 97.31 97 GLU A N 1
ATOM 777 C CA . GLU A 1 97 ? -15.502 -2.203 0.575 1.00 97.31 97 GLU A CA 1
ATOM 778 C C . GLU A 1 97 ? -15.362 -2.666 2.031 1.00 97.31 97 GLU A C 1
ATOM 780 O O . GLU A 1 97 ? -16.365 -2.849 2.721 1.00 97.31 97 GLU A O 1
ATOM 785 N N . MET A 1 98 ? -14.136 -2.742 2.550 1.00 96.31 98 MET A N 1
ATOM 786 C CA . MET A 1 98 ? -13.888 -3.083 3.952 1.00 96.31 98 MET A CA 1
ATOM 787 C C . MET A 1 98 ? -14.472 -2.043 4.920 1.00 96.31 98 MET A C 1
ATOM 789 O O . MET A 1 98 ? -15.045 -2.421 5.942 1.00 96.31 98 MET A O 1
ATOM 793 N N . GLN A 1 99 ? -14.428 -0.750 4.579 1.00 94.56 99 GLN A N 1
ATOM 794 C CA . GLN A 1 99 ? -15.087 0.295 5.370 1.00 94.56 99 GLN A CA 1
ATOM 795 C C . GLN A 1 99 ? -16.608 0.123 5.428 1.00 94.56 99 GLN A C 1
ATOM 797 O O . GLN A 1 99 ? -17.197 0.268 6.500 1.00 94.56 99 GLN A O 1
ATOM 802 N N . LYS A 1 100 ? -17.256 -0.217 4.306 1.00 94.38 100 LYS A N 1
ATOM 803 C CA . LYS A 1 100 ? -18.704 -0.485 4.281 1.00 94.38 100 LYS A CA 1
ATOM 804 C C . LYS A 1 100 ? -19.065 -1.684 5.162 1.00 94.38 100 LYS A C 1
ATOM 806 O O . LYS A 1 100 ? -20.037 -1.621 5.913 1.00 94.38 100 LYS A O 1
ATOM 811 N N . LEU A 1 101 ? -18.268 -2.754 5.103 1.00 90.62 101 LEU A N 1
ATOM 812 C CA . LEU A 1 101 ? -18.456 -3.945 5.936 1.00 90.62 101 LEU A CA 1
ATOM 813 C C . LEU A 1 101 ? -18.310 -3.623 7.433 1.00 90.62 101 LEU A C 1
ATOM 815 O O . LEU A 1 101 ? -19.168 -4.010 8.226 1.00 90.62 101 LEU A O 1
ATOM 819 N N . GLY A 1 102 ? -17.283 -2.859 7.819 1.00 83.75 102 GLY A N 1
ATOM 820 C CA . GLY A 1 102 ? -17.070 -2.443 9.211 1.00 83.75 102 GLY A CA 1
ATOM 821 C C . GLY A 1 102 ? -18.195 -1.557 9.766 1.00 83.75 102 GLY A C 1
ATOM 822 O O . GLY A 1 102 ? -18.592 -1.701 10.924 1.00 83.75 102 GLY A O 1
ATOM 823 N N . GLN A 1 103 ? -18.767 -0.680 8.935 1.00 81.56 103 GLN A N 1
ATOM 824 C CA . GLN A 1 103 ? -19.912 0.155 9.318 1.00 81.56 103 GLN A CA 1
ATOM 825 C C . GLN A 1 103 ? -21.176 -0.672 9.563 1.00 81.56 103 GLN A C 1
ATOM 827 O O . GLN A 1 103 ? -21.843 -0.462 10.575 1.00 81.56 103 GLN A O 1
ATOM 832 N N 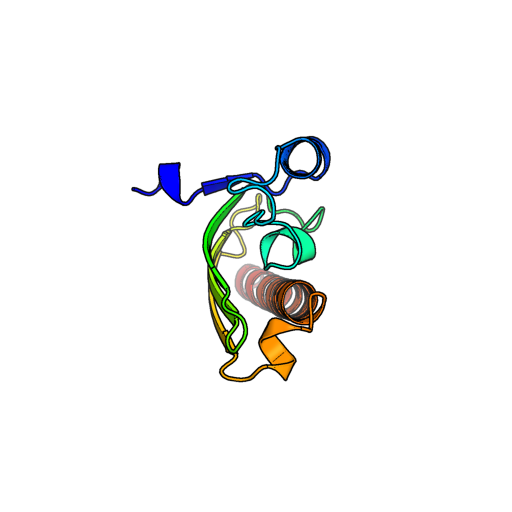. LYS A 1 104 ? -21.473 -1.641 8.688 1.00 77.56 104 LYS A N 1
ATOM 833 C CA . LYS A 1 104 ? -22.637 -2.528 8.835 1.00 77.56 104 LYS A CA 1
ATOM 834 C C . LYS A 1 104 ? -22.581 -3.334 10.136 1.00 77.56 104 LYS A C 1
ATOM 836 O O . LYS A 1 104 ? -23.591 -3.473 10.813 1.00 77.56 104 LYS A O 1
ATOM 841 N N . ASN A 1 105 ? -21.396 -3.807 10.512 1.00 71.25 105 ASN A N 1
ATOM 842 C CA . ASN A 1 105 ? -21.206 -4.583 11.738 1.00 71.25 105 ASN A CA 1
ATOM 843 C C . ASN A 1 105 ? -21.322 -3.746 13.021 1.00 71.25 105 ASN A C 1
ATOM 845 O O . ASN A 1 105 ? -21.541 -4.313 14.080 1.00 71.25 105 ASN A O 1
ATOM 849 N N . SER A 1 106 ? -21.175 -2.420 12.940 1.00 68.88 106 SER A N 1
ATOM 850 C CA . SER A 1 106 ? -21.295 -1.522 14.100 1.00 68.88 106 SER A CA 1
ATOM 851 C C . SER A 1 106 ? -22.740 -1.079 14.383 1.00 68.88 106 SER A C 1
ATOM 853 O O . SER A 1 106 ? -22.965 -0.333 15.332 1.00 68.88 106 SER A O 1
ATOM 855 N N . GLN A 1 107 ? -23.693 -1.445 13.519 1.00 60.88 107 GLN A N 1
ATOM 856 C CA . GLN A 1 107 ? -25.116 -1.088 13.624 1.00 60.88 107 GLN A CA 1
ATOM 857 C C . GLN A 1 107 ? -25.998 -2.247 14.122 1.00 60.88 107 GLN A C 1
ATOM 859 O O . GLN A 1 107 ? -27.191 -2.035 14.331 1.00 60.88 107 GLN A O 1
ATOM 864 N N . ASN A 1 108 ? -25.416 -3.436 14.307 1.00 53.59 108 ASN A N 1
ATOM 865 C CA . ASN A 1 108 ? -26.048 -4.620 14.898 1.00 53.59 108 ASN A CA 1
ATOM 866 C C . ASN A 1 108 ? -25.532 -4.832 16.323 1.00 53.59 108 ASN A C 1
ATOM 868 O O . ASN A 1 108 ? -26.289 -5.424 17.120 1.00 53.59 108 ASN A O 1
#

Foldseek 3Di:
DQVVQKDFLEPVPQVPDQAVVNPHRCCQLALSPLCYPVQWGIKRKDWDADQFWTWMWIWTAGNVRLATDIDIDIGGGNVHRPRSNVRSVVNNVVRVVRVVVSVVVVVD

Radius of gyration: 14.06 Å; chains: 1; bounding box: 44×28×32 Å

Sequence (108 aa):
MKQLLTRNISPSFWRKQPPNPIDFNPVESFFGEGLENLGTENIISKAGWTSTSRQEVAYIKSKDGKTEYILTVFGDSEGYAKDKTLFPHISKLVYREMQKLGQKNSQN

pLDDT: mean 91.18, std 10.14, range [53.59, 98.62]

Secondary structure (DSSP, 8-state):
-HHHHEEE--HHHHTTSPPSSTT--SSTTSHHHHTTTTT--EEEEEEEE-SS-EEEEEEEE-TTSS-EEEEEEEE-SHHHHH-SSHHHHHHHHHHHHHHHHHHHHT--